Protein AF-Q1ITI8-F1 (afdb_monomer)

pLDDT: mean 87.1, std 10.55, range [53.22, 97.88]

Sequence (165 aa):
MDNTVRAFMHRLRHFALLAIFALASSLYVAAKDLAVVVNKANDTKALTTADLAKVLKNVTKKWPNGQDIIIVMKDPNAPAMRVVLQKLFGMTAEQVKSLVSSANQGRPNPAFVIADSDDVALKMIASNAGAVGMVDVYAINSSVNVVKVDGKMPLEPGYLLHGVW

Nearest PDB structures (foldseek):
  1twy-assembly10_B  TM=8.206E-01  e=5.362E-08  Vibrio cholerae O1 biovar El Tor str. N16961
  4gd5-assembly1_A  TM=8.618E-01  e=1.107E-07  Clostridium perfringens ATCC 13124
  1twy-assembly11_F  TM=6.629E-01  e=2.439E-07  Vibrio cholerae O1 biovar El Tor str. N16961
  4pqj-assembly1_A  TM=6.755E-01  e=5.045E-06  Pseudomonas aeruginosa
  7xg8-assembly1_A  TM=6.611E-01  e=2.295E-05  Prochlorococcus phage P-SSM2

Organism: Koribacter versatilis (strain Ellin345) (NCBI:txid204669)

Mean predicted aligned error: 8.54 Å

Radius of gyration: 21.99 Å; Cα contacts (8 Å, |Δi|>4): 262; chains: 1; bounding box: 57×36×68 Å

Foldseek 3Di:
DDPVVVVVVVVVVVVVVVVVVVVVVVPPPDFFQKFKWAAPLDPAAADELVVVLCLLLCVDQADPVRHGAAEEEAQCPDQLNQQVCCQRNVDGSVVSVVSQCVQQPPDPDGNYDHDNALVRSLVVRLVGNNYIYMHGPVSDDPSIHTHHYVNHGTPDPPGPRGRRD

Secondary structure (DSSP, 8-state):
--HHHHHHHHHHHHHHHHHHHHHHGGG----B-EEEEEETT----EE-HHHHHHHHTTS--B-TTSPBPEEEEE-TTSHHHHHHIIIII---HHHHHHHHHHHHTT-SS-SEEEESSHHHHHHHHHH-TTEEEEEEGGG--TTEEEPEETTBPTTSTT-TTSSB-

Solvent-accessible surface area (backbone atoms only — not comparable to full-atom values): 9059 Å² total; per-residue (Å²): 134,59,72,67,58,55,54,50,53,51,53,53,51,52,52,52,52,51,52,52,54,59,64,59,68,77,68,76,76,67,58,38,43,36,30,47,34,29,4,62,83,40,82,69,56,61,39,43,66,71,55,47,34,33,43,76,68,61,70,46,52,53,46,97,88,67,43,55,40,26,42,36,35,56,54,43,79,41,66,49,43,37,42,50,32,42,72,59,65,70,38,53,44,66,55,48,50,53,48,42,54,62,60,32,55,95,47,99,63,59,36,53,45,78,23,96,42,54,70,51,35,50,53,54,23,47,77,29,61,39,17,35,33,62,34,47,55,89,67,68,57,92,59,45,37,71,34,19,45,71,83,29,48,72,90,39,93,86,28,87,45,52,62,35,83

Structure (mmCIF, N/CA/C/O backbone):
data_AF-Q1ITI8-F1
#
_entry.id   AF-Q1ITI8-F1
#
loop_
_atom_site.group_PDB
_atom_site.id
_atom_site.type_symbol
_atom_site.label_atom_id
_atom_site.label_alt_id
_atom_site.label_comp_id
_atom_site.label_asym_id
_atom_site.label_entity_id
_atom_site.label_seq_id
_atom_site.pdbx_PDB_ins_code
_atom_site.Cartn_x
_atom_site.Cartn_y
_atom_site.Cartn_z
_atom_site.occupancy
_atom_site.B_iso_or_equiv
_atom_site.auth_seq_id
_atom_site.auth_comp_id
_at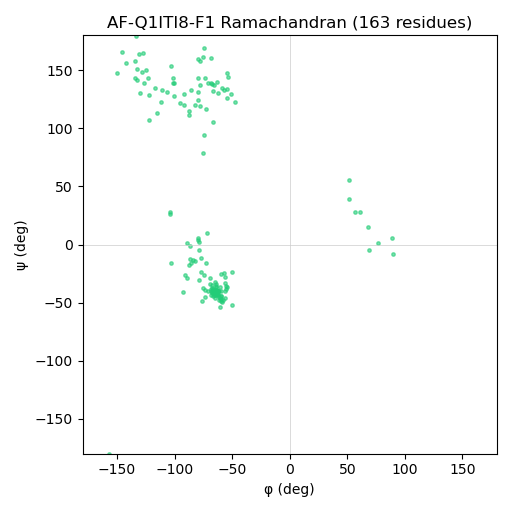om_site.auth_asym_id
_atom_site.auth_atom_id
_atom_site.pdbx_PDB_model_num
ATOM 1 N N . MET A 1 1 ? 40.630 -1.261 -53.875 1.00 56.62 1 MET A N 1
ATOM 2 C CA . MET A 1 1 ? 39.749 -0.773 -52.792 1.00 56.62 1 MET A CA 1
ATOM 3 C C . MET A 1 1 ? 40.624 -0.015 -51.811 1.00 56.62 1 MET A C 1
ATOM 5 O O . MET A 1 1 ? 41.465 -0.643 -51.181 1.00 56.62 1 MET A O 1
ATOM 9 N N . ASP A 1 2 ? 40.508 1.313 -51.787 1.00 67.88 2 ASP A N 1
ATOM 10 C CA . ASP A 1 2 ? 41.418 2.209 -51.061 1.00 67.88 2 ASP A CA 1
ATOM 11 C C . ASP A 1 2 ? 41.390 1.995 -49.543 1.00 67.88 2 ASP A C 1
ATOM 13 O O . ASP A 1 2 ? 40.323 1.839 -48.939 1.00 67.88 2 ASP A O 1
ATOM 17 N N . ASN A 1 3 ? 42.566 2.048 -48.908 1.00 69.06 3 ASN A N 1
ATOM 18 C CA . ASN A 1 3 ? 42.724 1.928 -47.451 1.00 69.06 3 ASN A CA 1
ATOM 19 C C . ASN A 1 3 ? 41.892 2.970 -46.679 1.00 69.06 3 ASN A C 1
ATOM 21 O O . ASN A 1 3 ? 41.413 2.698 -45.577 1.00 69.06 3 ASN A O 1
ATOM 25 N N . THR A 1 4 ? 41.639 4.124 -47.295 1.00 70.75 4 THR A N 1
ATOM 26 C CA . THR A 1 4 ? 40.797 5.206 -46.773 1.00 70.75 4 THR A CA 1
ATOM 27 C C . THR A 1 4 ? 39.330 4.786 -46.627 1.00 70.75 4 THR A C 1
ATOM 29 O O . THR A 1 4 ? 38.693 5.091 -45.618 1.00 70.75 4 THR A O 1
ATOM 32 N N . VAL A 1 5 ? 38.804 4.010 -47.582 1.00 71.56 5 VAL A N 1
ATOM 33 C CA . VAL A 1 5 ? 37.416 3.517 -47.563 1.00 71.56 5 VAL A CA 1
ATOM 34 C C . VAL A 1 5 ? 37.243 2.455 -46.475 1.00 71.56 5 VAL A C 1
ATOM 36 O O . VAL A 1 5 ? 36.272 2.492 -45.720 1.00 71.56 5 VAL A O 1
ATOM 39 N N . ARG A 1 6 ? 38.230 1.561 -46.307 1.00 68.38 6 ARG A N 1
ATOM 40 C CA . ARG A 1 6 ? 38.233 0.577 -45.208 1.00 68.38 6 ARG A CA 1
ATOM 41 C C . ARG A 1 6 ? 38.262 1.251 -43.837 1.00 68.38 6 ARG A C 1
ATOM 43 O O . ARG A 1 6 ? 37.479 0.881 -42.964 1.00 68.38 6 ARG A O 1
ATOM 50 N N . ALA A 1 7 ? 39.117 2.257 -43.645 1.00 66.88 7 ALA A N 1
ATOM 51 C CA . ALA A 1 7 ? 39.212 2.985 -42.379 1.00 66.88 7 ALA A CA 1
ATOM 52 C C . ALA A 1 7 ? 37.907 3.724 -42.025 1.00 66.88 7 ALA A C 1
ATOM 54 O O . ALA A 1 7 ? 37.479 3.703 -40.869 1.00 66.88 7 ALA A O 1
ATOM 55 N N . PHE A 1 8 ? 37.238 4.318 -43.018 1.00 72.56 8 PHE A N 1
ATOM 56 C CA . PHE A 1 8 ? 35.937 4.963 -42.842 1.00 72.56 8 PHE A CA 1
ATOM 57 C C . PHE A 1 8 ? 34.837 3.961 -42.451 1.00 72.56 8 PHE A C 1
ATOM 59 O O . PHE A 1 8 ? 34.119 4.184 -41.476 1.00 72.56 8 PHE A O 1
ATOM 66 N N . MET A 1 9 ? 34.761 2.810 -43.129 1.00 73.62 9 MET A N 1
ATOM 67 C CA . MET A 1 9 ? 33.789 1.752 -42.815 1.00 73.62 9 MET A CA 1
ATOM 68 C C . MET A 1 9 ? 34.004 1.152 -41.417 1.00 73.62 9 MET A C 1
ATOM 70 O O . MET A 1 9 ? 33.034 0.863 -40.715 1.00 73.62 9 MET A O 1
ATOM 74 N N . HIS A 1 10 ? 35.256 1.012 -40.961 1.00 72.62 10 HIS A N 1
ATOM 75 C CA . HIS A 1 10 ? 35.544 0.580 -39.591 1.00 72.62 10 HIS A CA 1
ATOM 76 C C . HIS A 1 10 ? 35.077 1.606 -38.555 1.00 72.62 10 HIS A C 1
ATOM 78 O O . HIS A 1 10 ? 34.464 1.208 -37.565 1.00 72.62 10 HIS A O 1
ATOM 84 N N . ARG A 1 11 ? 35.308 2.906 -38.777 1.00 78.44 11 ARG A N 1
ATOM 85 C CA . ARG A 1 11 ? 34.844 3.969 -37.868 1.00 78.44 11 ARG A CA 1
ATOM 86 C C . ARG A 1 11 ? 33.317 4.031 -37.804 1.00 78.44 11 ARG A C 1
ATOM 88 O O . ARG A 1 11 ? 32.767 4.087 -36.709 1.00 78.44 11 ARG A O 1
ATOM 95 N N . LEU A 1 12 ? 32.639 3.913 -38.947 1.00 78.69 12 LEU A N 1
ATOM 96 C CA . LEU A 1 12 ? 31.175 3.892 -39.020 1.00 78.69 12 LEU A CA 1
ATOM 97 C C . LEU A 1 12 ? 30.577 2.667 -38.309 1.00 78.69 12 LEU A C 1
ATOM 99 O O . LEU A 1 12 ? 29.600 2.798 -37.576 1.00 78.69 12 LEU A O 1
ATOM 103 N N . ARG A 1 13 ? 31.205 1.489 -38.442 1.00 81.69 13 ARG A N 1
ATOM 104 C CA . ARG A 1 13 ? 30.790 0.267 -37.734 1.00 81.69 13 ARG A CA 1
ATOM 105 C C . ARG A 1 13 ? 30.958 0.385 -36.217 1.00 81.69 13 ARG A C 1
ATOM 107 O O . ARG A 1 13 ? 30.078 -0.051 -35.486 1.00 81.69 13 ARG A O 1
ATOM 114 N N . HIS A 1 14 ? 32.050 0.982 -35.735 1.00 75.19 14 HIS A N 1
ATOM 115 C CA . HIS A 1 14 ? 32.248 1.198 -34.295 1.00 75.19 14 HIS A CA 1
ATOM 116 C C . HIS A 1 14 ? 31.246 2.213 -33.730 1.00 75.19 14 HIS A C 1
ATOM 118 O O . HIS A 1 14 ? 30.681 1.966 -32.670 1.00 75.19 14 HIS A O 1
ATOM 124 N N . PHE A 1 15 ? 30.962 3.300 -34.456 1.00 81.31 15 PHE A N 1
ATOM 125 C CA . PHE A 1 15 ? 29.926 4.260 -34.062 1.00 81.31 15 PHE A CA 1
ATOM 126 C C . PHE A 1 15 ? 28.531 3.625 -34.013 1.00 81.31 15 PHE A C 1
ATOM 128 O O . PHE A 1 15 ? 27.802 3.836 -33.047 1.00 81.31 15 PHE A O 1
ATOM 135 N N . ALA A 1 16 ? 28.181 2.801 -35.004 1.00 81.69 16 ALA A N 1
ATOM 136 C CA . ALA A 1 16 ? 26.913 2.076 -35.012 1.00 81.69 16 ALA A CA 1
ATOM 137 C C . ALA A 1 16 ? 26.799 1.091 -33.832 1.00 81.69 16 ALA A C 1
ATOM 139 O O . ALA A 1 16 ? 25.762 1.036 -33.179 1.00 81.69 16 ALA A O 1
ATOM 140 N N . LEU A 1 17 ? 27.872 0.359 -33.507 1.00 81.69 17 LEU A N 1
ATOM 141 C CA . LEU A 1 17 ? 27.889 -0.571 -32.371 1.00 81.69 17 LEU A CA 1
ATOM 142 C C . LEU A 1 17 ? 27.776 0.149 -31.017 1.00 81.69 17 LEU A C 1
ATOM 144 O O . LEU A 1 17 ? 27.049 -0.317 -30.143 1.00 81.69 17 LEU A O 1
ATOM 148 N N . LEU A 1 18 ? 28.432 1.301 -30.854 1.00 80.50 18 LEU A N 1
ATOM 149 C CA . LEU A 1 18 ? 28.314 2.122 -29.643 1.00 80.50 18 LEU A CA 1
ATOM 150 C C . LEU A 1 18 ? 26.908 2.720 -29.486 1.00 80.50 18 LEU A C 1
ATOM 152 O O . LEU A 1 18 ? 26.378 2.741 -28.378 1.00 80.50 18 LEU A O 1
ATOM 156 N N . ALA A 1 19 ? 26.276 3.144 -30.584 1.00 78.25 19 ALA A N 1
ATOM 157 C CA . ALA A 1 19 ? 24.900 3.637 -30.566 1.00 78.25 19 ALA A CA 1
ATOM 158 C C . ALA A 1 19 ? 23.892 2.534 -30.190 1.00 78.25 19 ALA A C 1
ATOM 160 O O . ALA A 1 19 ? 22.990 2.777 -29.391 1.00 78.25 19 ALA A O 1
ATOM 161 N N . ILE A 1 20 ? 24.075 1.309 -30.699 1.00 77.75 20 ILE A N 1
ATOM 162 C CA . ILE A 1 20 ? 23.243 0.148 -30.337 1.00 77.75 20 ILE A CA 1
ATOM 163 C C . ILE A 1 20 ? 23.433 -0.224 -28.858 1.00 77.75 20 ILE A C 1
ATOM 165 O O . ILE A 1 20 ? 22.454 -0.500 -28.171 1.00 77.75 20 ILE A O 1
ATOM 169 N N . PHE A 1 21 ? 24.665 -0.181 -28.339 1.00 73.44 21 PHE A N 1
ATOM 170 C CA . PHE A 1 21 ? 24.937 -0.451 -26.923 1.00 73.44 21 PHE A CA 1
ATOM 171 C C . PHE A 1 21 ? 24.311 0.606 -25.995 1.00 73.44 21 PHE A C 1
ATOM 173 O O . PHE A 1 21 ? 23.702 0.261 -24.984 1.00 73.44 21 PHE A O 1
ATOM 180 N N . ALA A 1 22 ? 24.381 1.888 -26.371 1.00 70.62 22 ALA A N 1
ATOM 181 C CA . ALA A 1 22 ? 23.731 2.969 -25.632 1.00 70.62 22 ALA A CA 1
ATOM 182 C C . ALA A 1 22 ? 22.196 2.832 -25.637 1.00 70.62 22 ALA A C 1
ATOM 184 O O . ALA A 1 22 ? 21.569 2.978 -24.590 1.00 70.62 22 ALA A O 1
ATOM 185 N N . LEU A 1 23 ? 21.593 2.467 -26.775 1.00 66.38 23 LEU A N 1
ATOM 186 C CA . LEU A 1 23 ? 20.149 2.219 -26.887 1.00 66.38 23 LEU A CA 1
ATOM 187 C C . LEU A 1 23 ? 19.685 0.954 -26.145 1.00 66.38 23 LEU A C 1
ATOM 189 O O . LEU A 1 23 ? 18.550 0.908 -25.688 1.00 66.38 23 LEU A O 1
ATOM 193 N N . ALA A 1 24 ? 20.538 -0.062 -25.990 1.00 62.19 24 ALA A N 1
ATOM 194 C CA . ALA A 1 24 ? 20.198 -1.279 -25.249 1.00 62.19 24 ALA A CA 1
ATOM 195 C C . ALA A 1 24 ? 20.191 -1.071 -23.722 1.00 62.19 24 ALA A C 1
ATOM 197 O O . ALA A 1 24 ? 19.470 -1.761 -23.004 1.00 62.19 24 ALA A O 1
ATOM 198 N N . SER A 1 25 ? 20.964 -0.105 -23.216 1.00 59.16 25 SER A N 1
ATOM 199 C CA . SER A 1 25 ? 21.059 0.177 -21.777 1.00 59.16 25 SER A CA 1
ATOM 200 C C . SER A 1 25 ? 19.822 0.864 -21.170 1.00 59.16 25 SER A C 1
ATOM 202 O O . SER A 1 25 ? 19.651 0.831 -19.954 1.00 59.16 25 SER A O 1
ATOM 204 N N . SER A 1 26 ? 18.924 1.431 -21.986 1.00 54.19 26 SER A N 1
ATOM 205 C CA 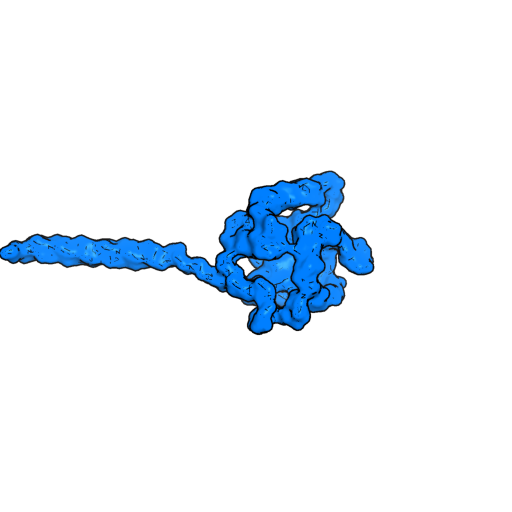. SER A 1 26 ? 17.725 2.150 -21.518 1.00 54.19 26 SER A CA 1
ATOM 206 C C . SER A 1 26 ? 16.498 1.262 -21.261 1.00 54.19 26 SER A C 1
ATOM 208 O O . SER A 1 26 ? 15.472 1.767 -20.808 1.00 54.19 26 SER A O 1
ATOM 210 N N . LEU A 1 27 ? 16.589 -0.052 -21.497 1.00 53.22 27 LEU A N 1
ATOM 211 C CA . LEU A 1 27 ? 15.480 -1.004 -21.330 1.00 53.22 27 LEU A CA 1
ATOM 212 C C . LEU A 1 27 ? 15.577 -1.865 -20.060 1.00 53.22 27 LEU A C 1
ATOM 214 O O . LEU A 1 27 ? 15.046 -2.974 -20.022 1.00 53.22 27 LEU A O 1
ATOM 218 N N . TYR A 1 28 ? 16.212 -1.374 -18.993 1.00 54.84 28 TYR A N 1
ATOM 219 C CA . TYR A 1 28 ? 16.110 -2.022 -17.682 1.00 54.84 28 TYR A CA 1
ATOM 220 C C . TYR A 1 28 ? 14.743 -1.723 -17.045 1.00 54.84 28 TYR A C 1
ATOM 222 O O . TYR A 1 28 ? 14.614 -0.889 -16.151 1.00 54.84 28 TYR A O 1
ATOM 230 N N . VAL A 1 29 ? 13.704 -2.432 -17.495 1.00 57.09 29 VAL A N 1
ATOM 231 C CA . VAL A 1 29 ? 12.514 -2.671 -16.670 1.00 57.09 29 VAL A CA 1
ATOM 232 C C . VAL A 1 29 ? 12.918 -3.716 -15.636 1.00 57.09 29 VAL A C 1
ATOM 234 O O . VAL A 1 29 ? 12.939 -4.917 -15.898 1.00 57.09 29 VAL A O 1
ATOM 237 N N . ALA A 1 30 ? 13.337 -3.243 -14.465 1.00 63.22 30 ALA A N 1
ATOM 238 C CA . ALA A 1 30 ? 13.536 -4.118 -13.325 1.00 63.22 30 ALA A CA 1
ATOM 239 C C . ALA A 1 30 ? 12.158 -4.536 -12.804 1.00 63.22 30 ALA A C 1
ATOM 241 O O . ALA A 1 30 ? 11.395 -3.681 -12.347 1.00 63.22 30 ALA A O 1
ATOM 242 N N . ALA A 1 31 ? 11.853 -5.835 -12.863 1.00 70.25 31 ALA A N 1
ATOM 243 C CA . ALA A 1 31 ? 10.764 -6.396 -12.074 1.00 70.25 31 ALA A CA 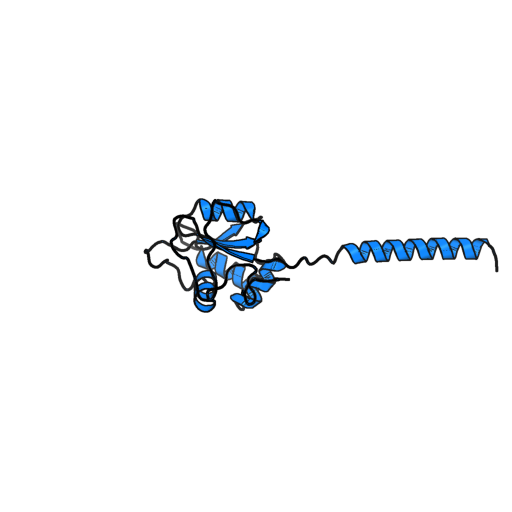1
ATOM 244 C C . ALA A 1 31 ? 10.951 -5.974 -10.624 1.00 70.25 31 ALA A C 1
ATOM 246 O O . ALA A 1 31 ? 12.032 -6.156 -10.058 1.00 70.25 31 ALA A O 1
ATOM 247 N N . LYS A 1 32 ? 9.890 -5.442 -10.026 1.00 81.25 32 LYS A N 1
ATOM 248 C CA . LYS A 1 32 ? 9.862 -5.193 -8.593 1.00 81.25 32 LYS A CA 1
ATOM 249 C C . LYS A 1 32 ? 8.964 -6.196 -7.912 1.00 81.25 32 LYS A C 1
ATOM 251 O O . LYS A 1 32 ? 7.812 -6.383 -8.297 1.00 81.25 32 LYS A O 1
ATOM 256 N N . ASP A 1 33 ? 9.498 -6.786 -6.859 1.00 88.75 33 ASP A N 1
ATOM 257 C CA . ASP A 1 33 ? 8.700 -7.493 -5.880 1.00 88.75 33 ASP A CA 1
ATOM 258 C C . ASP A 1 33 ? 8.143 -6.466 -4.913 1.00 88.75 33 ASP A C 1
ATOM 260 O O . ASP A 1 33 ? 8.896 -5.721 -4.287 1.00 88.75 33 ASP A O 1
ATOM 264 N N . LEU A 1 34 ? 6.820 -6.388 -4.820 1.00 91.44 34 LEU A N 1
ATOM 265 C CA . LEU A 1 34 ? 6.160 -5.483 -3.889 1.00 91.44 34 LEU A CA 1
ATOM 266 C C . LEU A 1 34 ? 5.639 -6.263 -2.690 1.00 91.44 34 LEU A C 1
ATOM 268 O O . LEU A 1 34 ? 5.305 -7.437 -2.797 1.00 91.44 34 LEU A O 1
ATOM 272 N N . ALA A 1 35 ? 5.518 -5.592 -1.555 1.00 94.19 35 ALA A N 1
ATOM 273 C CA . ALA A 1 35 ? 4.844 -6.103 -0.377 1.00 94.19 35 ALA A CA 1
ATOM 274 C C . ALA A 1 35 ? 3.725 -5.165 0.042 1.00 94.19 35 ALA A C 1
ATOM 276 O O . ALA A 1 35 ? 3.880 -3.944 0.000 1.00 94.19 35 ALA A O 1
ATOM 277 N N . VAL A 1 36 ? 2.626 -5.745 0.518 1.00 95.44 36 VAL A N 1
ATOM 278 C CA . VAL A 1 36 ? 1.612 -4.998 1.261 1.00 95.44 36 VAL A CA 1
ATOM 279 C C . VAL A 1 36 ? 2.099 -4.822 2.691 1.00 95.44 36 VAL A C 1
ATOM 281 O O . VAL A 1 36 ? 2.408 -5.799 3.376 1.00 95.44 36 VAL A O 1
ATOM 284 N N . VAL A 1 37 ? 2.157 -3.576 3.146 1.00 97.19 37 VAL A N 1
ATOM 285 C CA . VAL A 1 37 ? 2.589 -3.234 4.500 1.00 97.19 37 VAL A CA 1
ATOM 286 C C . VAL A 1 37 ? 1.570 -2.330 5.177 1.00 97.19 37 VAL A C 1
ATOM 288 O O . VAL A 1 37 ? 0.892 -1.533 4.528 1.00 97.19 37 VAL A O 1
ATOM 291 N N . VAL A 1 38 ? 1.465 -2.459 6.493 1.00 97.88 38 VAL A N 1
ATOM 292 C CA . VAL A 1 38 ? 0.600 -1.648 7.355 1.00 97.88 38 VAL A CA 1
ATOM 293 C C . VAL A 1 38 ? 1.407 -1.056 8.498 1.00 97.88 38 VAL A C 1
ATOM 295 O O . VAL A 1 38 ? 2.529 -1.482 8.787 1.00 97.88 38 VAL A O 1
ATOM 298 N N . ASN A 1 39 ? 0.832 -0.066 9.172 1.00 97.62 39 ASN A N 1
ATOM 299 C CA . ASN A 1 39 ? 1.408 0.456 10.402 1.00 97.62 39 ASN A CA 1
ATOM 300 C C . ASN A 1 39 ? 1.642 -0.657 11.440 1.00 97.62 39 ASN A C 1
ATOM 302 O O . ASN A 1 39 ? 0.858 -1.597 11.545 1.00 97.62 39 ASN A O 1
ATOM 306 N N . LYS A 1 40 ? 2.685 -0.517 12.263 1.00 95.19 40 LYS A N 1
ATOM 307 C CA . LYS A 1 40 ? 2.992 -1.451 13.353 1.00 95.19 40 LYS A CA 1
ATOM 308 C C . LYS A 1 40 ? 1.868 -1.665 14.369 1.00 95.19 40 LYS A C 1
ATOM 310 O O . LYS A 1 40 ? 1.765 -2.757 14.917 1.00 95.19 40 LYS A O 1
ATOM 315 N N . ALA A 1 41 ? 1.064 -0.638 14.627 1.00 93.25 41 ALA A N 1
ATOM 316 C CA . ALA A 1 41 ? -0.089 -0.692 15.521 1.00 93.25 41 ALA A CA 1
ATOM 317 C C . ALA A 1 41 ? -1.327 -1.344 14.876 1.00 93.25 41 ALA A C 1
ATOM 319 O O . ALA A 1 41 ? -2.347 -1.501 15.540 1.00 93.25 41 ALA A O 1
ATOM 320 N N . ASN A 1 42 ? -1.266 -1.695 13.587 1.00 94.25 42 ASN A N 1
ATOM 321 C CA . ASN A 1 42 ? -2.333 -2.405 12.898 1.00 94.25 42 ASN A CA 1
ATOM 322 C C . ASN A 1 42 ? -2.092 -3.920 12.984 1.00 94.25 42 ASN A C 1
ATOM 324 O O . ASN A 1 42 ? -1.090 -4.436 12.483 1.00 94.25 42 ASN A O 1
ATOM 328 N N . ASP A 1 43 ? -3.043 -4.632 13.589 1.00 91.31 43 ASP A N 1
ATOM 329 C CA . ASP A 1 43 ? -2.974 -6.079 13.826 1.00 91.31 43 ASP A CA 1
ATOM 330 C C . ASP A 1 43 ? -3.334 -6.938 12.601 1.00 91.31 43 ASP A C 1
ATOM 332 O O . ASP A 1 43 ? -3.397 -8.168 12.689 1.00 91.31 43 ASP A O 1
ATOM 336 N N . THR A 1 44 ? -3.582 -6.325 11.442 1.00 94.69 44 THR A N 1
ATOM 337 C CA . THR A 1 44 ? -3.891 -7.052 10.205 1.00 94.69 44 THR A CA 1
ATOM 338 C C . THR A 1 44 ? -2.673 -7.856 9.748 1.00 94.69 44 THR A C 1
ATOM 340 O O . THR A 1 44 ? -1.716 -7.310 9.211 1.00 94.69 44 THR A O 1
ATOM 343 N N . LYS A 1 45 ? -2.713 -9.180 9.933 1.00 93.88 45 LYS A N 1
ATOM 344 C CA . LYS A 1 45 ? -1.624 -10.096 9.533 1.00 93.88 45 LYS A CA 1
ATOM 345 C C . LYS A 1 45 ? -1.781 -10.649 8.121 1.00 93.88 45 LYS A C 1
ATOM 347 O O . LYS A 1 45 ? -0.797 -11.044 7.497 1.00 93.88 45 LYS A O 1
ATOM 352 N N . ALA A 1 46 ? -3.016 -10.731 7.639 1.00 95.56 46 ALA A N 1
ATOM 353 C CA . ALA A 1 46 ? -3.336 -11.310 6.347 1.00 95.56 46 ALA A CA 1
ATOM 354 C C . ALA A 1 46 ? -4.575 -10.650 5.742 1.00 95.56 46 ALA A C 1
ATOM 356 O O . ALA A 1 46 ? -5.499 -10.275 6.462 1.00 95.56 46 ALA A O 1
ATOM 357 N N . LEU A 1 47 ? -4.594 -10.558 4.417 1.00 94.94 47 LEU A N 1
ATOM 358 C CA . LEU A 1 47 ? -5.734 -10.149 3.609 1.00 94.94 47 LEU A CA 1
ATOM 359 C C . LEU A 1 47 ? -5.905 -11.126 2.451 1.00 94.94 47 LEU A C 1
ATOM 361 O O . LEU A 1 47 ? -4.934 -11.705 1.961 1.00 94.94 47 LEU A O 1
ATOM 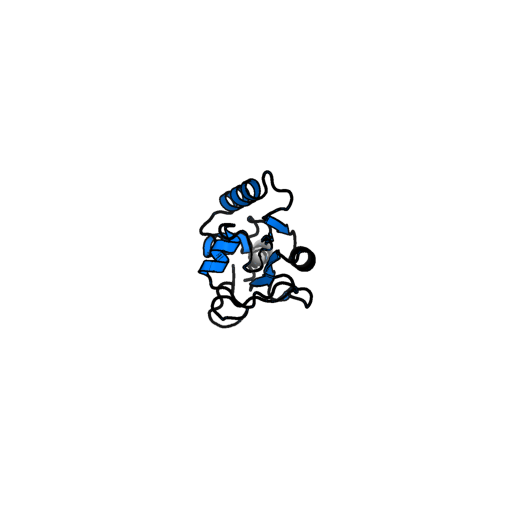365 N N . THR A 1 48 ? -7.140 -11.291 1.990 1.00 94.19 48 THR A N 1
ATOM 366 C CA . THR A 1 48 ? -7.378 -11.932 0.695 1.00 94.19 48 THR A CA 1
ATOM 367 C C . THR A 1 48 ? -7.105 -10.936 -0.431 1.00 94.19 48 THR A C 1
ATOM 369 O O . THR A 1 48 ? -7.205 -9.722 -0.225 1.00 94.19 48 THR A O 1
ATOM 372 N N . THR A 1 49 ? -6.825 -11.413 -1.643 1.00 91.00 49 THR A N 1
ATOM 373 C CA . THR A 1 49 ? -6.723 -10.534 -2.824 1.00 91.00 49 THR A CA 1
ATOM 374 C C . THR A 1 49 ? -7.996 -9.701 -3.024 1.00 91.00 49 THR A C 1
ATOM 376 O O . THR A 1 49 ? -7.928 -8.514 -3.351 1.00 91.00 49 THR A O 1
ATOM 379 N N . ALA A 1 50 ? -9.168 -10.293 -2.773 1.00 91.25 50 ALA A N 1
ATOM 380 C CA . ALA A 1 50 ? -10.449 -9.605 -2.896 1.00 91.25 50 ALA A CA 1
ATOM 381 C C . ALA A 1 50 ? -10.597 -8.465 -1.875 1.00 91.25 50 ALA A C 1
ATOM 383 O O . ALA A 1 50 ? -11.070 -7.381 -2.223 1.00 91.25 50 ALA A O 1
ATOM 384 N N . ASP A 1 51 ? -10.177 -8.683 -0.628 1.00 93.12 51 ASP A N 1
ATOM 385 C CA . ASP A 1 51 ? -10.248 -7.657 0.414 1.00 93.12 51 ASP A CA 1
ATOM 386 C C . ASP A 1 51 ? -9.198 -6.572 0.211 1.00 93.12 51 ASP A C 1
ATOM 388 O O . ASP A 1 51 ? -9.518 -5.390 0.341 1.00 93.12 51 ASP A O 1
ATOM 392 N N . LEU A 1 52 ? -7.987 -6.944 -0.212 1.00 92.44 52 LEU A N 1
ATOM 393 C CA . LEU A 1 52 ? -6.963 -5.988 -0.620 1.00 92.44 52 LEU A CA 1
ATOM 394 C C . LEU A 1 52 ? -7.483 -5.077 -1.739 1.00 92.44 52 LEU A C 1
ATOM 396 O O . LEU A 1 52 ? -7.363 -3.859 -1.641 1.00 92.44 52 LEU A O 1
ATOM 400 N N . ALA A 1 53 ? -8.130 -5.634 -2.767 1.00 90.62 53 ALA A N 1
ATOM 401 C CA . ALA A 1 53 ? -8.712 -4.842 -3.848 1.00 90.62 53 ALA A CA 1
ATOM 402 C C . ALA A 1 53 ? -9.811 -3.887 -3.348 1.00 90.62 53 ALA A C 1
ATOM 404 O O . ALA A 1 53 ? -9.865 -2.741 -3.790 1.00 90.62 53 ALA A O 1
ATOM 405 N N . LYS A 1 54 ? -10.674 -4.310 -2.414 1.00 92.50 54 LYS A N 1
ATOM 406 C CA . LYS A 1 54 ? -11.702 -3.432 -1.817 1.00 92.50 54 LYS A CA 1
ATOM 407 C C . LYS A 1 54 ? -11.090 -2.296 -1.000 1.00 92.50 54 LYS A C 1
ATOM 409 O O . LYS A 1 54 ? -11.570 -1.166 -1.089 1.00 92.50 54 LYS A O 1
ATOM 414 N N . VAL A 1 55 ? -10.054 -2.591 -0.216 1.00 92.88 55 VAL A N 1
ATOM 415 C CA . VAL A 1 55 ? -9.298 -1.604 0.565 1.00 92.88 55 VAL A CA 1
ATOM 416 C C . VAL A 1 55 ? -8.665 -0.581 -0.371 1.00 92.88 55 VAL A C 1
ATOM 418 O O . VAL A 1 55 ? -8.929 0.611 -0.261 1.00 92.88 55 VAL A O 1
ATOM 421 N N . LEU A 1 56 ? -7.912 -1.052 -1.361 1.00 90.31 56 LEU A N 1
ATOM 422 C CA . LEU A 1 56 ? -7.201 -0.209 -2.312 1.00 90.31 56 LEU A CA 1
ATOM 423 C C . LEU A 1 56 ? -8.143 0.640 -3.187 1.00 90.31 56 LEU A C 1
ATOM 425 O O . LEU A 1 56 ? -7.841 1.793 -3.479 1.00 90.31 56 LEU A O 1
ATOM 429 N N . LYS A 1 57 ? -9.329 0.126 -3.535 1.00 90.56 57 LYS A N 1
ATOM 430 C CA . LYS A 1 57 ? -10.387 0.872 -4.245 1.00 90.56 57 LYS A CA 1
ATOM 431 C C . LYS A 1 57 ? -11.210 1.796 -3.337 1.00 90.56 57 LYS A C 1
ATOM 433 O O . LYS A 1 57 ? -12.196 2.364 -3.803 1.00 90.56 57 LYS A O 1
ATOM 438 N N . ASN A 1 58 ? -10.854 1.934 -2.056 1.00 90.94 58 ASN A N 1
ATOM 439 C CA . ASN A 1 58 ? -11.586 2.737 -1.066 1.00 90.94 58 ASN A CA 1
ATOM 440 C C . ASN A 1 58 ? -13.072 2.334 -0.913 1.00 90.94 58 ASN A C 1
ATOM 442 O O . ASN A 1 58 ? -13.929 3.146 -0.550 1.00 90.94 58 ASN A O 1
ATOM 446 N N . VAL A 1 59 ? -13.383 1.060 -1.183 1.00 91.81 59 VAL A N 1
ATOM 447 C CA . VAL A 1 59 ? -14.690 0.446 -0.901 1.00 91.81 59 VAL A CA 1
ATOM 448 C C . VAL A 1 59 ? -14.782 0.149 0.593 1.00 91.81 59 VAL A C 1
ATOM 450 O O . VAL A 1 59 ? -15.743 0.545 1.251 1.00 91.81 59 VAL A O 1
ATOM 453 N N . THR A 1 60 ? -13.740 -0.478 1.145 1.00 92.69 60 THR A N 1
ATOM 454 C CA . THR A 1 60 ? -13.566 -0.632 2.591 1.00 92.69 60 THR A CA 1
ATOM 455 C C . THR A 1 60 ? -12.829 0.592 3.119 1.00 92.69 60 THR A C 1
ATOM 457 O O . THR A 1 60 ? -11.683 0.829 2.754 1.00 92.69 60 THR A O 1
ATOM 460 N N . LYS A 1 61 ? -13.496 1.384 3.965 1.00 93.69 61 LYS A N 1
ATOM 461 C CA . LYS A 1 61 ? -12.978 2.674 4.464 1.00 93.69 61 LYS A CA 1
ATOM 462 C C . LYS A 1 61 ? -12.457 2.617 5.895 1.00 93.69 61 LYS A C 1
ATOM 464 O O . LYS A 1 61 ? -11.781 3.543 6.327 1.00 93.69 61 LYS A O 1
ATOM 469 N N . LYS A 1 62 ? -12.806 1.561 6.630 1.00 94.12 62 LYS A N 1
ATOM 470 C CA . LYS A 1 62 ? -12.436 1.364 8.030 1.00 94.12 62 LYS A CA 1
ATOM 471 C C . LYS A 1 62 ? -11.900 -0.042 8.240 1.00 94.12 62 LYS A C 1
ATOM 473 O O . LYS A 1 62 ? -12.422 -0.998 7.667 1.00 94.12 62 LYS A O 1
ATOM 478 N N . TRP A 1 63 ? -10.885 -0.149 9.081 1.00 94.56 63 TRP A N 1
ATOM 479 C CA . TRP A 1 63 ? -10.433 -1.414 9.638 1.00 94.56 63 TRP A CA 1
ATOM 480 C C . TRP A 1 63 ? -11.487 -1.985 10.605 1.00 94.56 63 TRP A C 1
ATOM 482 O O . TRP A 1 63 ? -12.316 -1.228 11.120 1.00 94.56 63 TRP A O 1
ATOM 492 N N . PRO A 1 64 ? -11.457 -3.296 10.912 1.00 90.25 64 PRO A N 1
ATOM 493 C CA . PRO A 1 64 ? -12.382 -3.912 11.872 1.00 90.25 64 PRO A CA 1
ATOM 494 C C . PRO A 1 64 ? -12.360 -3.279 13.272 1.00 90.25 64 PRO A C 1
ATOM 496 O O . PRO A 1 64 ? -13.354 -3.333 13.987 1.00 90.25 64 PRO A O 1
ATOM 499 N N . ASN A 1 65 ? -11.248 -2.644 13.650 1.00 86.88 65 ASN A N 1
ATOM 500 C CA . ASN A 1 65 ? -11.098 -1.903 14.905 1.00 86.88 65 ASN A CA 1
ATOM 501 C C . ASN A 1 65 ? -11.735 -0.490 14.876 1.00 86.88 65 ASN A C 1
ATOM 503 O O . ASN A 1 65 ? -11.623 0.251 15.848 1.00 86.88 65 ASN A O 1
ATOM 507 N N . GLY A 1 66 ? -12.376 -0.092 13.770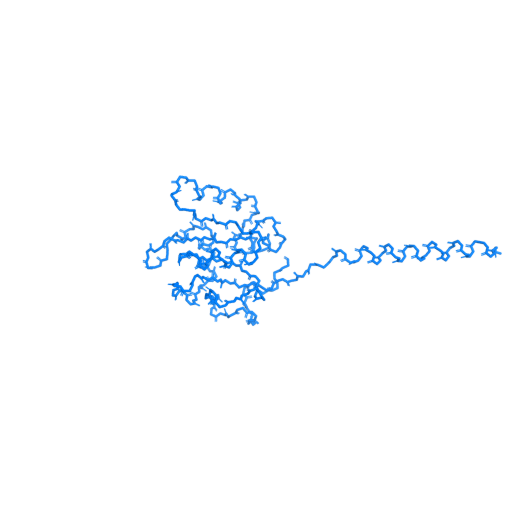 1.00 89.88 66 GLY A N 1
ATOM 508 C CA . GLY A 1 66 ? -13.050 1.200 13.597 1.00 89.88 66 GLY A CA 1
ATOM 509 C C . GLY A 1 66 ? -12.172 2.333 13.052 1.00 89.88 66 GLY A C 1
ATOM 510 O O . GLY A 1 66 ? -12.701 3.397 12.697 1.00 89.88 66 GLY A O 1
ATOM 511 N N . GLN A 1 67 ? -10.860 2.114 12.938 1.00 92.00 67 GLN A N 1
ATOM 512 C CA . GLN A 1 67 ? -9.911 3.105 12.445 1.00 92.00 67 GLN A CA 1
ATOM 513 C C . GLN A 1 67 ? -10.062 3.341 10.939 1.00 92.00 67 GLN A C 1
ATOM 515 O O . GLN A 1 67 ? -10.228 2.392 10.174 1.00 92.00 67 GLN A O 1
ATOM 520 N N . ASP A 1 68 ? -9.980 4.601 10.506 1.00 93.88 68 ASP A N 1
ATOM 521 C CA . ASP A 1 68 ? -10.022 4.944 9.082 1.00 93.88 68 ASP A CA 1
ATOM 522 C C . ASP A 1 68 ? -8.800 4.400 8.343 1.00 93.88 68 ASP A C 1
ATOM 524 O O . ASP A 1 68 ? -7.668 4.490 8.821 1.00 93.88 68 ASP A O 1
ATOM 528 N N . ILE A 1 69 ? -9.043 3.844 7.161 1.00 95.88 69 ILE A N 1
ATOM 529 C CA . ILE A 1 69 ? -7.991 3.355 6.280 1.00 95.88 69 ILE A CA 1
ATOM 530 C C . ILE A 1 69 ? -7.382 4.535 5.528 1.00 95.88 69 ILE A C 1
ATOM 532 O O . ILE A 1 69 ? -8.100 5.323 4.910 1.00 95.88 69 ILE A O 1
ATOM 536 N N . ILE A 1 70 ? -6.052 4.603 5.540 1.00 96.56 70 ILE A N 1
ATOM 537 C CA . ILE A 1 70 ? -5.272 5.552 4.744 1.00 96.56 70 ILE A CA 1
ATOM 538 C C . ILE A 1 70 ? -4.435 4.749 3.747 1.00 96.56 70 ILE A C 1
ATOM 540 O O . ILE A 1 70 ? -3.536 4.006 4.132 1.00 96.56 70 ILE A O 1
ATOM 544 N N . ILE A 1 71 ? -4.727 4.873 2.458 1.00 96.00 71 ILE A N 1
ATOM 545 C CA . ILE A 1 71 ? -3.997 4.175 1.400 1.00 96.00 71 ILE A CA 1
ATOM 546 C C . ILE A 1 71 ? -2.799 5.027 0.981 1.00 96.00 71 ILE A C 1
ATOM 548 O O . ILE A 1 71 ? -2.949 6.092 0.386 1.00 96.00 71 ILE A O 1
ATOM 552 N N . VAL A 1 72 ? -1.597 4.548 1.282 1.00 95.88 72 VAL A N 1
ATOM 553 C CA . VAL A 1 72 ? -0.337 5.150 0.848 1.00 95.88 72 VAL A CA 1
ATOM 554 C C . VAL A 1 72 ? 0.120 4.448 -0.421 1.00 95.88 72 VAL A C 1
ATOM 556 O O . VAL A 1 72 ? 0.317 3.233 -0.444 1.00 95.88 72 VAL A O 1
ATOM 559 N N . MET A 1 73 ? 0.300 5.208 -1.494 1.00 90.88 73 MET A N 1
ATOM 560 C CA . MET A 1 73 ? 0.741 4.662 -2.773 1.00 90.88 73 MET A CA 1
ATOM 561 C C . MET A 1 73 ? 1.694 5.609 -3.487 1.00 90.88 73 MET A C 1
ATOM 563 O O . MET A 1 73 ? 1.671 6.814 -3.268 1.00 90.88 73 MET A O 1
ATOM 567 N N . LYS A 1 74 ? 2.529 5.070 -4.371 1.00 90.00 74 LYS A N 1
ATOM 568 C CA . LYS A 1 74 ? 3.350 5.884 -5.276 1.00 90.00 74 LYS A CA 1
ATOM 569 C C . LYS A 1 74 ? 2.494 6.485 -6.389 1.00 90.00 74 LYS A C 1
ATOM 571 O O . LYS A 1 74 ? 1.341 6.083 -6.555 1.00 90.00 74 LYS A O 1
ATOM 576 N N . ASP A 1 75 ? 3.059 7.418 -7.158 1.00 87.06 75 ASP A N 1
ATOM 577 C CA . ASP A 1 75 ? 2.370 8.016 -8.309 1.00 87.06 75 ASP A CA 1
ATOM 578 C C . ASP A 1 75 ? 1.729 6.917 -9.188 1.00 87.06 75 ASP A C 1
ATOM 580 O O . ASP A 1 75 ? 2.446 6.035 -9.675 1.00 87.06 75 ASP A O 1
ATOM 584 N N . PRO A 1 76 ? 0.402 6.962 -9.427 1.00 84.56 76 PRO A N 1
ATOM 585 C CA . PRO A 1 76 ? -0.295 6.073 -10.355 1.00 84.56 76 PRO A CA 1
ATOM 586 C C . PRO A 1 76 ? 0.335 5.962 -11.752 1.00 84.56 76 PRO A C 1
ATOM 588 O O . PRO A 1 76 ? 0.113 4.967 -12.439 1.00 84.56 76 PRO A O 1
ATOM 591 N N . ASN A 1 77 ? 1.106 6.963 -12.195 1.00 85.25 77 ASN A N 1
ATOM 592 C CA . ASN A 1 77 ? 1.796 6.931 -13.490 1.00 85.25 77 ASN A CA 1
ATOM 593 C C . ASN A 1 77 ? 3.138 6.199 -13.456 1.00 85.25 77 ASN A C 1
ATOM 595 O O . ASN A 1 77 ? 3.682 5.922 -14.525 1.00 85.25 77 ASN A O 1
ATOM 599 N N . ALA A 1 78 ? 3.686 5.906 -12.273 1.00 83.19 78 ALA A N 1
ATOM 600 C CA . ALA A 1 78 ? 4.938 5.173 -12.165 1.00 83.19 78 ALA A CA 1
ATOM 601 C C . ALA A 1 78 ? 4.781 3.801 -12.854 1.00 83.19 78 ALA A C 1
ATOM 603 O O . ALA A 1 78 ? 3.769 3.138 -12.615 1.00 83.19 78 ALA A O 1
ATOM 604 N N . PRO A 1 79 ? 5.747 3.346 -13.679 1.00 79.25 79 PRO A N 1
ATOM 605 C CA . PRO A 1 79 ? 5.600 2.132 -14.490 1.00 79.25 79 PRO A CA 1
ATOM 606 C C . PRO A 1 79 ? 5.120 0.912 -13.695 1.00 79.25 79 PRO A C 1
ATOM 608 O O . PRO A 1 79 ? 4.067 0.358 -14.003 1.00 79.25 79 PRO A O 1
ATOM 611 N N . ALA A 1 80 ? 5.797 0.604 -12.584 1.00 75.12 80 ALA A N 1
ATOM 612 C CA . ALA A 1 80 ? 5.414 -0.494 -11.699 1.00 75.12 80 ALA A CA 1
ATOM 613 C C . ALA A 1 80 ? 3.995 -0.316 -11.128 1.00 75.12 80 ALA A C 1
ATOM 615 O O . ALA A 1 80 ? 3.218 -1.267 -11.070 1.00 75.12 80 ALA A O 1
ATOM 616 N N . MET A 1 81 ? 3.617 0.911 -10.748 1.00 82.44 81 MET A N 1
ATOM 617 C CA . MET A 1 81 ? 2.289 1.187 -10.199 1.00 82.44 81 MET A CA 1
ATOM 618 C C . MET A 1 81 ? 1.200 1.003 -11.257 1.00 82.44 81 MET A C 1
ATOM 620 O O . MET A 1 81 ? 0.160 0.440 -10.943 1.00 82.44 81 MET A O 1
ATOM 624 N N . ARG A 1 82 ? 1.432 1.374 -12.522 1.00 82.00 82 ARG A N 1
ATOM 625 C CA . ARG A 1 82 ? 0.451 1.163 -13.604 1.00 82.00 82 ARG A CA 1
ATOM 626 C C . ARG A 1 82 ? 0.053 -0.304 -13.736 1.00 82.00 82 ARG A C 1
ATOM 628 O O . ARG A 1 82 ? -1.129 -0.596 -13.912 1.00 82.00 82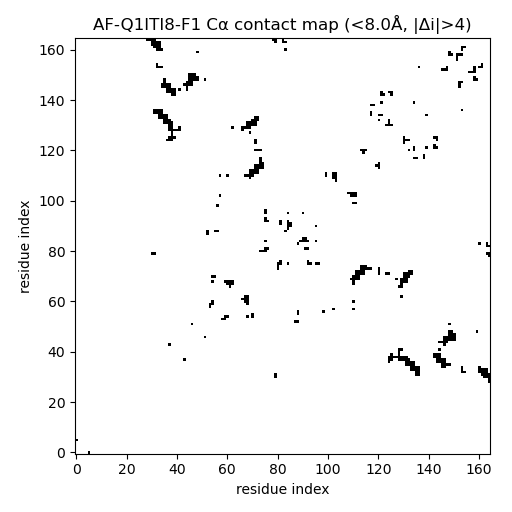 ARG A O 1
ATOM 635 N N . VAL A 1 83 ? 1.008 -1.221 -13.601 1.00 80.50 83 VAL A N 1
ATOM 636 C CA . VAL A 1 83 ? 0.724 -2.658 -13.683 1.00 80.50 83 VAL A CA 1
ATOM 637 C C . VAL A 1 83 ? 0.040 -3.179 -12.427 1.00 80.50 83 VAL A C 1
ATOM 639 O O . VAL A 1 83 ? -0.900 -3.967 -12.547 1.00 80.50 83 VAL A O 1
ATOM 642 N N . VAL A 1 84 ? 0.402 -2.685 -11.238 1.00 81.25 84 VAL A N 1
ATOM 643 C CA . VAL A 1 84 ? -0.373 -2.964 -10.016 1.00 81.25 84 VAL A CA 1
ATOM 644 C C . VAL A 1 84 ? -1.821 -2.495 -10.162 1.00 81.25 84 VAL A C 1
ATOM 646 O O . VAL A 1 84 ? -2.747 -3.247 -9.864 1.00 81.25 84 VAL A O 1
ATOM 649 N N . LEU A 1 85 ? -2.036 -1.271 -10.642 1.00 81.62 85 LEU A N 1
ATOM 650 C CA . LEU A 1 85 ? -3.364 -0.690 -10.821 1.00 81.62 85 LEU A CA 1
ATOM 651 C C . LEU A 1 85 ? -4.186 -1.480 -11.838 1.00 81.62 85 LEU A C 1
ATOM 653 O O . LEU A 1 85 ? -5.339 -1.820 -11.577 1.00 81.62 85 LEU A O 1
ATOM 657 N N . GLN A 1 86 ? -3.589 -1.872 -12.958 1.00 81.12 86 GLN A N 1
ATOM 658 C CA . GLN A 1 86 ? -4.289 -2.682 -13.945 1.00 81.12 86 GLN A CA 1
ATOM 659 C C . GLN A 1 86 ? -4.658 -4.068 -13.393 1.00 81.12 86 GLN A C 1
ATOM 661 O O . GLN A 1 86 ? -5.793 -4.505 -13.574 1.00 81.12 86 GLN A O 1
ATOM 666 N N . LYS A 1 87 ? -3.741 -4.739 -12.681 1.00 78.38 87 LYS A N 1
ATOM 667 C CA . LYS A 1 87 ? -3.964 -6.092 -12.143 1.00 78.38 87 LYS A CA 1
ATOM 668 C C . LYS A 1 87 ? -4.910 -6.122 -10.937 1.00 78.38 87 LYS A C 1
ATOM 670 O O . LYS A 1 87 ? -5.791 -6.972 -10.886 1.00 78.38 87 LYS A O 1
ATOM 675 N N . LEU A 1 88 ? -4.734 -5.221 -9.968 1.00 76.81 88 LEU A N 1
ATOM 676 C CA . LEU A 1 88 ? -5.498 -5.219 -8.710 1.00 76.81 88 LEU A CA 1
ATOM 677 C C . LEU A 1 88 ? -6.743 -4.341 -8.773 1.00 76.81 88 LEU A C 1
ATOM 679 O O . LEU A 1 88 ? -7.799 -4.690 -8.238 1.00 76.81 88 LEU A O 1
ATOM 683 N N . PHE A 1 89 ? -6.626 -3.170 -9.400 1.00 75.06 89 PHE A N 1
ATOM 684 C CA . PHE A 1 89 ? -7.728 -2.220 -9.440 1.00 75.06 89 PHE A CA 1
ATOM 685 C C . PHE A 1 89 ? -8.626 -2.469 -10.653 1.00 75.06 89 PHE A C 1
ATOM 687 O O . PHE A 1 89 ? -9.825 -2.205 -10.575 1.00 75.06 89 PHE A O 1
ATOM 694 N N . GLY A 1 90 ? -8.087 -3.009 -11.750 1.00 83.06 90 GLY A N 1
ATOM 695 C CA . GLY A 1 90 ? -8.791 -3.018 -13.034 1.00 83.06 90 GLY A CA 1
ATOM 696 C C . GLY A 1 90 ? -9.075 -1.594 -13.520 1.00 83.06 90 GLY A C 1
ATOM 697 O O . GLY A 1 90 ? -10.083 -1.361 -14.178 1.00 83.06 90 GLY A O 1
ATOM 698 N N . MET A 1 91 ? -8.229 -0.636 -13.122 1.00 85.00 91 MET A N 1
ATOM 699 C CA . MET A 1 91 ? -8.380 0.792 -13.397 1.00 85.00 91 MET A CA 1
ATOM 700 C C . MET A 1 91 ? -7.129 1.340 -14.083 1.00 85.00 91 MET A C 1
ATOM 702 O O . MET A 1 91 ? -6.015 0.881 -13.829 1.00 85.00 91 MET A O 1
ATOM 706 N N . THR A 1 92 ? -7.306 2.360 -14.919 1.00 88.12 92 THR A N 1
ATOM 707 C CA . THR A 1 92 ? -6.202 3.147 -15.478 1.00 88.12 92 THR A CA 1
ATOM 708 C C . THR A 1 92 ? -5.634 4.110 -14.432 1.00 88.12 92 THR A C 1
ATOM 710 O O . THR A 1 92 ? -6.295 4.454 -13.450 1.00 88.12 92 THR A O 1
ATOM 713 N N . ALA A 1 93 ? -4.413 4.605 -14.654 1.00 88.38 93 ALA A N 1
ATOM 714 C CA . ALA A 1 93 ? -3.804 5.616 -13.786 1.00 88.38 93 ALA A CA 1
ATOM 715 C C . ALA A 1 93 ? -4.683 6.877 -13.638 1.00 88.38 93 ALA A C 1
ATOM 717 O O . ALA A 1 93 ? -4.762 7.457 -12.558 1.00 88.38 93 ALA A O 1
ATOM 718 N N . GLU A 1 94 ? -5.387 7.276 -14.699 1.00 90.38 94 GLU A N 1
ATOM 719 C CA . GLU A 1 94 ? -6.305 8.424 -14.707 1.00 90.38 94 GLU A CA 1
ATOM 720 C C . GLU A 1 94 ? -7.545 8.171 -13.846 1.00 90.38 94 GLU A C 1
ATOM 722 O O . GLU A 1 94 ? -7.931 9.026 -13.048 1.00 90.38 94 GLU A O 1
ATOM 727 N N . GLN A 1 95 ? -8.135 6.975 -13.952 1.00 90.88 95 GLN A N 1
ATOM 728 C CA . GLN A 1 95 ? -9.255 6.565 -13.103 1.00 90.88 95 GLN A CA 1
ATOM 729 C C . GLN A 1 95 ? -8.848 6.545 -11.629 1.00 90.88 95 GLN A C 1
ATOM 731 O O . GLN A 1 95 ? -9.603 7.006 -10.776 1.00 90.88 95 GLN A O 1
ATOM 736 N N . VAL A 1 96 ? -7.633 6.084 -11.325 1.00 90.06 96 VAL A N 1
ATOM 737 C CA . VAL A 1 96 ? -7.106 6.085 -9.956 1.00 90.06 96 VAL A CA 1
ATOM 738 C C . VAL A 1 96 ? -6.842 7.502 -9.459 1.00 90.06 96 VAL A C 1
ATOM 740 O O . VAL A 1 96 ? -7.200 7.810 -8.329 1.00 90.06 96 VAL A O 1
ATOM 743 N N . LYS A 1 97 ? -6.308 8.409 -10.284 1.00 91.31 97 LYS A N 1
ATOM 744 C CA . LYS A 1 97 ? -6.189 9.829 -9.906 1.00 91.31 97 LYS A CA 1
ATOM 745 C C . LYS A 1 97 ? -7.549 10.453 -9.594 1.00 91.31 97 LYS A C 1
ATOM 747 O O . LYS A 1 97 ? -7.686 11.129 -8.580 1.00 91.31 97 LYS A O 1
ATOM 752 N N . SER A 1 98 ? -8.560 10.189 -10.422 1.00 92.69 98 SER A N 1
ATOM 753 C CA . SER A 1 98 ? -9.931 10.650 -10.172 1.00 92.69 98 SER A CA 1
ATOM 754 C C . SER A 1 98 ? -10.507 10.059 -8.877 1.00 92.69 98 SER A C 1
ATOM 756 O O . SER A 1 98 ? -11.121 10.775 -8.079 1.00 92.69 98 SER A O 1
ATOM 758 N N . LEU A 1 99 ? -10.241 8.775 -8.608 1.00 91.56 99 LEU A N 1
ATOM 759 C CA . LEU A 1 99 ? -10.598 8.122 -7.350 1.00 91.56 99 LEU A CA 1
ATOM 760 C C . LEU A 1 99 ? -9.912 8.795 -6.155 1.00 91.56 99 LEU A C 1
ATOM 762 O O . LEU A 1 99 ? -10.582 9.093 -5.176 1.00 91.56 99 LEU A O 1
ATOM 766 N N . VAL A 1 100 ? -8.611 9.082 -6.237 1.00 92.62 100 VAL A N 1
ATOM 767 C CA . VAL A 1 100 ? -7.850 9.778 -5.186 1.00 92.62 100 VAL A CA 1
ATOM 768 C C . VAL A 1 100 ? -8.450 11.158 -4.907 1.00 92.62 100 VAL A C 1
ATOM 770 O O . VAL A 1 100 ? -8.732 11.484 -3.753 1.00 92.62 100 VAL A O 1
ATOM 773 N N . SER A 1 101 ? -8.700 11.955 -5.951 1.00 93.00 101 SER A N 1
ATOM 774 C CA . SER A 1 101 ? -9.287 13.292 -5.810 1.00 93.00 101 SER A CA 1
ATOM 775 C C . SER A 1 101 ? -10.681 13.249 -5.180 1.00 93.00 101 SER A C 1
ATOM 777 O O . SER A 1 101 ? -10.939 13.980 -4.228 1.00 93.00 101 SER A O 1
ATOM 779 N N . SER A 1 102 ? -11.565 12.370 -5.663 1.00 93.44 102 SER A N 1
ATOM 780 C CA . SER A 1 102 ? -12.930 12.232 -5.131 1.00 93.44 102 SER A CA 1
ATOM 781 C C . SER A 1 102 ? -12.959 11.654 -3.714 1.00 93.44 102 SER A C 1
ATOM 783 O O . SER A 1 102 ? -13.734 12.103 -2.874 1.00 93.44 102 SER A O 1
ATOM 785 N N . ALA A 1 103 ? -12.089 10.691 -3.410 1.00 92.25 103 ALA A N 1
ATOM 786 C CA . ALA A 1 103 ? -12.008 10.062 -2.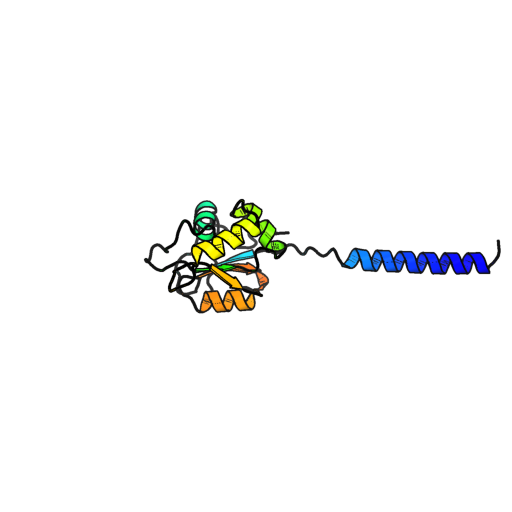099 1.00 92.25 103 ALA A CA 1
ATOM 787 C C . ALA A 1 103 ? -11.517 11.015 -1.006 1.00 92.25 103 ALA A C 1
ATOM 789 O O . ALA A 1 103 ? -11.964 10.893 0.135 1.00 92.25 103 ALA A O 1
ATOM 790 N N . ASN A 1 104 ? -10.614 11.936 -1.347 1.00 94.50 104 ASN A N 1
ATOM 791 C CA . ASN A 1 104 ? -10.065 12.921 -0.416 1.00 94.50 104 ASN A CA 1
ATOM 792 C C . ASN A 1 104 ? -10.933 14.181 -0.290 1.00 94.50 104 ASN A C 1
ATOM 794 O O . ASN A 1 104 ? -10.764 14.945 0.660 1.00 94.50 104 ASN A O 1
ATOM 798 N N . GLN A 1 105 ? -11.861 14.412 -1.220 1.00 93.25 105 GLN A N 1
ATOM 799 C CA . GLN A 1 105 ? -12.690 15.610 -1.221 1.00 93.25 105 GLN A CA 1
ATOM 800 C C . GLN A 1 105 ? -13.565 15.694 0.038 1.00 93.25 105 GLN A C 1
ATOM 802 O O . GLN A 1 105 ? -14.262 14.747 0.399 1.00 93.25 105 GLN A O 1
ATOM 807 N N . GLY A 1 106 ? -13.535 16.853 0.704 1.00 85.12 106 GLY A N 1
ATOM 808 C CA . GLY A 1 106 ? -14.398 17.147 1.853 1.00 85.12 106 GLY A CA 1
ATOM 809 C C . GLY A 1 106 ? -14.099 16.331 3.114 1.00 85.12 106 GLY A C 1
ATOM 810 O O . GLY A 1 106 ? -14.938 16.292 4.012 1.00 85.12 106 GLY A O 1
ATOM 811 N N . ARG A 1 107 ? -12.935 15.670 3.200 1.00 86.06 107 ARG A N 1
ATOM 812 C CA . ARG A 1 107 ? -12.537 14.903 4.386 1.00 86.06 107 ARG A CA 1
ATOM 813 C C . ARG A 1 107 ? -11.539 15.665 5.261 1.00 86.06 107 ARG A C 1
ATOM 815 O O . ARG A 1 107 ? -10.635 16.294 4.719 1.00 86.06 107 ARG A O 1
ATOM 822 N N . PRO A 1 108 ? -11.638 15.544 6.599 1.00 84.38 108 PRO A N 1
ATOM 823 C CA . PRO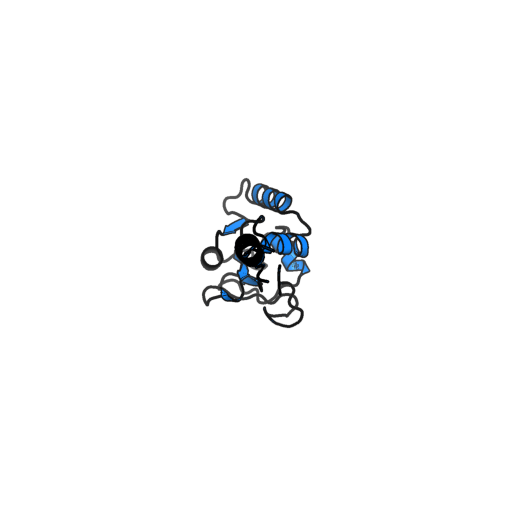 A 1 108 ? -10.619 16.074 7.503 1.00 84.38 108 PRO A CA 1
ATOM 824 C C . PRO A 1 108 ? -9.300 15.291 7.406 1.00 84.38 108 PRO A C 1
ATOM 826 O O . PRO A 1 108 ? -8.234 15.889 7.494 1.00 84.38 108 PRO A O 1
ATOM 829 N N . ASN A 1 109 ? -9.373 13.975 7.166 1.00 86.88 109 ASN A N 1
ATOM 830 C CA . ASN A 1 109 ? -8.218 13.097 6.973 1.00 86.88 109 ASN A CA 1
ATOM 831 C C . ASN A 1 109 ? -8.238 12.495 5.557 1.00 86.88 109 ASN A C 1
ATOM 833 O O . ASN A 1 109 ? -9.297 12.019 5.122 1.00 86.88 109 ASN A O 1
ATOM 837 N N . PRO A 1 110 ? -7.103 12.477 4.834 1.00 92.12 110 PRO A N 1
ATOM 838 C CA . PRO A 1 110 ? -7.047 11.928 3.485 1.00 92.12 110 PRO A CA 1
ATOM 839 C C . PRO A 1 110 ? -7.256 10.409 3.498 1.00 92.12 110 PRO A C 1
ATOM 841 O O . PRO A 1 110 ? -6.698 9.699 4.330 1.00 92.12 110 PRO A O 1
ATOM 844 N N . ALA A 1 111 ? -8.035 9.904 2.543 1.00 93.81 111 ALA A N 1
ATOM 845 C CA . ALA A 1 111 ? -8.165 8.471 2.285 1.00 93.81 111 ALA A CA 1
ATOM 846 C C . ALA A 1 111 ? -6.970 7.930 1.487 1.00 93.81 111 ALA A C 1
ATOM 848 O O . ALA A 1 111 ? -6.595 6.777 1.657 1.00 93.81 111 ALA A O 1
ATOM 849 N N . PHE A 1 112 ? -6.369 8.760 0.631 1.00 94.62 112 PHE A N 1
ATOM 850 C CA . PHE A 1 112 ? -5.201 8.419 -0.177 1.00 94.62 112 PHE A CA 1
ATOM 851 C C . PHE A 1 112 ? -4.078 9.430 0.020 1.00 94.62 112 PHE A C 1
ATOM 853 O O . PHE A 1 112 ? -4.324 10.638 0.018 1.00 94.62 112 PHE A O 1
ATOM 860 N N . VAL A 1 113 ? -2.844 8.940 0.103 1.00 94.94 113 VAL A N 1
ATOM 861 C CA . VAL A 1 113 ? -1.637 9.765 0.180 1.00 94.94 113 VAL A CA 1
ATOM 862 C C . VAL A 1 113 ? -0.624 9.278 -0.851 1.00 94.94 113 VAL A C 1
ATOM 864 O O . VAL A 1 113 ? -0.345 8.081 -0.937 1.00 94.94 113 VAL A O 1
ATOM 867 N N . ILE A 1 114 ? -0.086 10.211 -1.640 1.00 93.81 114 ILE A N 1
ATOM 868 C CA . ILE A 1 114 ? 0.910 9.912 -2.671 1.00 93.81 114 ILE A CA 1
ATOM 869 C C . ILE A 1 114 ? 2.317 10.045 -2.086 1.00 93.81 114 ILE A C 1
ATOM 871 O O . ILE A 1 114 ? 2.635 11.051 -1.457 1.00 93.81 114 ILE A O 1
ATOM 875 N N . ALA A 1 115 ? 3.146 9.023 -2.288 1.00 94.50 115 ALA A N 1
ATOM 876 C CA . ALA A 1 115 ? 4.539 8.976 -1.865 1.00 94.50 115 ALA A CA 1
ATOM 877 C C . ALA A 1 115 ? 5.491 9.024 -3.064 1.00 94.50 115 ALA A C 1
ATOM 879 O O . ALA A 1 115 ? 5.352 8.237 -4.002 1.00 94.50 115 ALA A O 1
ATOM 880 N N . ASP A 1 116 ? 6.512 9.875 -2.999 1.00 90.12 116 ASP A N 1
ATOM 881 C CA . ASP A 1 116 ? 7.499 9.994 -4.082 1.00 90.12 116 ASP A CA 1
ATOM 882 C C . ASP A 1 116 ? 8.515 8.838 -4.093 1.00 90.12 116 ASP A C 1
ATOM 884 O O . ASP A 1 116 ? 9.084 8.496 -5.130 1.00 90.12 116 ASP A O 1
ATOM 888 N N . SER A 1 117 ? 8.727 8.184 -2.947 1.00 91.81 117 SER A N 1
ATOM 889 C CA . SER A 1 117 ? 9.646 7.054 -2.801 1.00 91.81 117 SER A CA 1
ATOM 890 C C . SER A 1 117 ? 9.139 6.025 -1.794 1.00 91.81 117 SER A C 1
ATOM 892 O O . SER A 1 117 ? 8.228 6.299 -1.010 1.00 91.81 117 SER A O 1
ATOM 894 N N . ASP A 1 118 ? 9.746 4.837 -1.801 1.00 93.69 118 ASP A N 1
ATOM 895 C CA . ASP A 1 118 ? 9.431 3.780 -0.837 1.00 93.69 118 ASP A CA 1
ATOM 896 C C . ASP A 1 118 ? 9.788 4.208 0.602 1.00 93.69 118 ASP A C 1
ATOM 898 O O . ASP A 1 118 ? 9.009 3.967 1.519 1.00 93.69 118 ASP A O 1
ATOM 902 N N . ASP A 1 119 ? 10.874 4.966 0.801 1.00 95.31 119 ASP A N 1
ATOM 903 C CA . ASP A 1 119 ? 11.226 5.541 2.111 1.00 95.31 119 ASP A CA 1
ATOM 904 C C . ASP A 1 119 ? 10.170 6.523 2.627 1.00 95.31 119 ASP A C 1
ATOM 906 O O . ASP A 1 119 ? 9.826 6.529 3.812 1.00 95.31 119 ASP A O 1
ATOM 910 N N . VAL A 1 120 ? 9.652 7.376 1.738 1.00 96.31 120 VAL A N 1
ATOM 911 C CA . VAL A 1 120 ? 8.586 8.325 2.077 1.00 96.31 120 VAL A CA 1
ATOM 912 C C . VAL A 1 120 ? 7.292 7.565 2.372 1.00 96.31 120 VAL A C 1
ATOM 914 O O . VAL A 1 120 ? 6.627 7.869 3.361 1.00 96.31 120 VAL A O 1
ATOM 917 N N . ALA A 1 121 ? 6.970 6.534 1.586 1.00 95.94 121 ALA A N 1
ATOM 918 C CA . ALA A 1 121 ? 5.813 5.677 1.830 1.00 95.94 121 ALA A CA 1
ATOM 919 C C . ALA A 1 121 ? 5.897 4.996 3.203 1.00 95.94 121 ALA A C 1
ATOM 921 O O . ALA A 1 121 ? 4.954 5.083 3.984 1.00 95.94 121 ALA A O 1
ATOM 922 N N . LEU A 1 122 ? 7.039 4.391 3.540 1.00 97.50 122 LEU A N 1
ATOM 923 C CA . LEU A 1 122 ? 7.264 3.729 4.828 1.00 97.50 122 LEU A CA 1
ATOM 924 C C . LEU A 1 122 ? 7.119 4.692 6.003 1.00 97.50 122 LEU A C 1
ATOM 926 O O . LEU A 1 122 ? 6.438 4.363 6.970 1.00 97.50 122 LEU A O 1
ATOM 930 N N . LYS A 1 123 ? 7.688 5.901 5.908 1.00 97.12 123 LYS A N 1
ATOM 931 C CA . LYS A 1 123 ? 7.513 6.941 6.935 1.00 97.12 123 LYS A CA 1
ATOM 932 C C . LYS A 1 123 ? 6.043 7.310 7.112 1.00 97.12 123 LYS A C 1
ATOM 934 O O . LYS A 1 123 ? 5.557 7.342 8.238 1.00 97.12 123 LYS A O 1
ATOM 939 N N . MET A 1 124 ? 5.319 7.534 6.016 1.00 96.56 124 MET A N 1
ATOM 940 C CA . MET A 1 124 ? 3.895 7.867 6.081 1.00 96.56 124 MET A CA 1
ATOM 941 C C . MET A 1 124 ? 3.064 6.726 6.667 1.00 96.56 124 MET A C 1
ATOM 943 O O . MET A 1 124 ? 2.181 6.982 7.482 1.00 96.56 124 MET A O 1
ATOM 947 N N . ILE A 1 125 ? 3.369 5.474 6.325 1.00 97.25 125 ILE A N 1
ATOM 948 C CA . ILE A 1 125 ? 2.686 4.308 6.893 1.00 97.25 125 ILE A CA 1
ATOM 949 C C . ILE A 1 125 ? 2.999 4.183 8.386 1.00 97.25 125 ILE A C 1
ATOM 951 O O . ILE A 1 125 ? 2.085 4.007 9.185 1.00 97.25 125 ILE A O 1
ATOM 955 N N . ALA A 1 126 ? 4.259 4.344 8.788 1.00 97.00 126 ALA A N 1
ATOM 956 C CA . ALA A 1 126 ? 4.688 4.256 10.183 1.00 97.00 126 ALA A CA 1
ATOM 957 C C . ALA A 1 126 ? 4.098 5.364 11.076 1.00 97.00 126 ALA A C 1
ATOM 959 O O . ALA A 1 126 ? 3.821 5.121 12.251 1.00 97.00 126 ALA A O 1
ATOM 960 N N . SER A 1 127 ? 3.856 6.562 10.537 1.00 96.06 127 SER A N 1
ATOM 961 C CA . SER A 1 127 ? 3.259 7.679 11.287 1.00 96.06 127 SER A CA 1
ATOM 962 C C . SER A 1 127 ? 1.733 7.626 11.393 1.00 96.06 127 SER A C 1
ATOM 964 O O . SER A 1 127 ? 1.161 8.347 12.206 1.00 96.06 127 SER A O 1
ATOM 966 N N . ASN A 1 128 ? 1.059 6.789 10.601 1.00 95.44 128 ASN A N 1
ATOM 967 C CA . ASN A 1 128 ? -0.400 6.744 10.532 1.00 95.44 128 ASN A CA 1
ATOM 968 C C . ASN A 1 128 ? -0.922 5.349 10.880 1.00 95.44 128 ASN A C 1
ATOM 970 O O . ASN A 1 128 ? -0.830 4.434 10.071 1.00 95.44 128 ASN A O 1
ATOM 974 N N . ALA A 1 129 ? -1.530 5.175 12.057 1.00 93.62 129 ALA A N 1
ATOM 975 C CA . ALA A 1 129 ? -1.955 3.853 12.539 1.00 93.62 129 ALA A CA 1
ATOM 976 C C . ALA A 1 129 ? -2.974 3.126 11.625 1.00 93.62 129 ALA A C 1
ATOM 978 O O . ALA A 1 129 ? -2.995 1.899 11.574 1.00 93.62 129 ALA A O 1
ATOM 979 N N . GLY A 1 130 ? -3.753 3.871 10.834 1.00 94.81 130 GLY A N 1
ATOM 980 C CA . GLY A 1 130 ? -4.708 3.319 9.871 1.00 94.81 130 GLY A CA 1
ATOM 981 C C . GLY A 1 130 ? -4.124 3.056 8.483 1.00 94.81 130 GLY A C 1
ATOM 982 O O . GLY A 1 130 ? -4.861 2.653 7.582 1.00 94.81 130 GLY A O 1
ATOM 983 N N . ALA A 1 131 ? -2.830 3.308 8.278 1.00 96.88 131 ALA A N 1
ATOM 984 C CA . ALA A 1 131 ? -2.242 3.276 6.954 1.00 96.88 131 ALA A CA 1
ATOM 985 C C . ALA A 1 131 ? -1.924 1.866 6.452 1.00 96.88 131 ALA A C 1
ATOM 987 O O . ALA A 1 131 ? -1.459 0.997 7.195 1.00 96.88 131 ALA A O 1
ATOM 988 N N . VAL A 1 132 ? -2.130 1.694 5.151 1.00 96.88 132 VAL A N 1
ATOM 989 C CA . VAL A 1 132 ? -1.729 0.542 4.346 1.00 96.88 132 VAL A CA 1
ATOM 990 C C . VAL A 1 132 ? -1.100 1.045 3.062 1.00 96.88 132 VAL A C 1
ATOM 992 O O . VAL A 1 132 ? -1.554 2.033 2.492 1.00 96.88 132 VAL A O 1
ATOM 995 N N . GLY A 1 133 ? -0.073 0.367 2.580 1.00 94.38 133 GLY A N 1
ATOM 996 C CA . GLY A 1 133 ? 0.534 0.706 1.306 1.00 94.38 133 GLY A CA 1
ATOM 997 C C . GLY A 1 133 ? 1.282 -0.455 0.688 1.00 94.38 133 GLY A C 1
ATOM 998 O O . GLY A 1 133 ? 1.323 -1.559 1.233 1.00 94.38 133 GLY A O 1
ATOM 999 N N . MET A 1 134 ? 1.856 -0.185 -0.479 1.00 92.88 134 MET A N 1
ATOM 1000 C CA . MET A 1 134 ? 2.679 -1.137 -1.213 1.00 92.88 134 MET A CA 1
ATOM 1001 C C . MET A 1 134 ? 4.053 -0.528 -1.432 1.00 92.88 134 MET A C 1
ATOM 1003 O O . MET A 1 134 ? 4.154 0.594 -1.931 1.00 92.88 134 MET A O 1
ATOM 1007 N N . VAL A 1 135 ? 5.087 -1.273 -1.067 1.00 93.69 135 VAL A N 1
ATOM 1008 C CA . VAL A 1 135 ? 6.486 -0.856 -1.199 1.00 93.69 135 VAL A CA 1
ATOM 1009 C C . VAL A 1 135 ? 7.307 -1.985 -1.791 1.00 93.69 135 VAL A C 1
ATOM 1011 O O . VAL A 1 135 ? 6.911 -3.147 -1.709 1.00 93.69 135 VAL A O 1
ATOM 1014 N N . ASP A 1 136 ? 8.444 -1.642 -2.382 1.00 92.62 136 ASP A N 1
ATOM 1015 C CA . ASP A 1 136 ? 9.450 -2.628 -2.777 1.00 92.62 136 ASP A CA 1
ATOM 1016 C C . ASP A 1 136 ? 9.845 -3.510 -1.577 1.00 92.62 136 ASP A C 1
ATOM 1018 O O . ASP A 1 136 ? 10.095 -2.997 -0.481 1.00 92.62 136 ASP A O 1
ATOM 1022 N N . VAL A 1 137 ? 9.904 -4.832 -1.770 1.00 93.56 137 VAL A N 1
ATOM 1023 C CA . VAL A 1 137 ? 10.281 -5.792 -0.722 1.00 93.56 137 VAL A CA 1
ATOM 1024 C C . VAL A 1 137 ? 11.630 -5.442 -0.102 1.00 93.56 137 VAL A C 1
ATOM 1026 O O . VAL A 1 137 ? 11.801 -5.569 1.110 1.00 93.56 137 VAL A O 1
ATOM 1029 N N . TYR A 1 138 ? 12.568 -4.942 -0.906 1.00 92.75 138 TYR A N 1
ATOM 1030 C CA . TYR A 1 138 ? 13.906 -4.581 -0.445 1.00 92.75 138 TYR A CA 1
ATOM 1031 C C . TYR A 1 138 ? 13.957 -3.249 0.314 1.00 92.75 138 TYR A C 1
ATOM 1033 O O . TYR A 1 138 ? 14.966 -2.954 0.950 1.00 92.75 138 TYR A O 1
ATOM 1041 N N . ALA A 1 139 ? 12.886 -2.452 0.281 1.00 94.00 139 ALA A N 1
ATOM 1042 C CA . ALA A 1 139 ? 12.774 -1.225 1.068 1.00 94.00 139 ALA A CA 1
ATOM 1043 C C . ALA A 1 139 ? 12.201 -1.472 2.474 1.00 94.00 139 ALA A C 1
ATOM 1045 O O . ALA A 1 139 ? 12.341 -0.618 3.352 1.00 94.00 139 ALA A O 1
ATOM 1046 N N . ILE A 1 140 ? 11.545 -2.618 2.705 1.00 96.00 140 ILE A N 1
ATOM 1047 C CA . ILE A 1 140 ? 10.890 -2.924 3.983 1.00 96.00 140 ILE A CA 1
ATOM 1048 C C . ILE A 1 140 ? 11.901 -2.838 5.127 1.00 96.00 140 ILE A C 1
ATOM 1050 O O . ILE A 1 140 ? 12.983 -3.420 5.092 1.00 96.00 140 ILE A O 1
ATOM 1054 N N . ASN A 1 141 ? 11.502 -2.152 6.192 1.00 95.56 141 ASN A N 1
ATOM 1055 C CA . ASN A 1 141 ? 12.274 -2.043 7.419 1.00 95.56 141 ASN A CA 1
ATOM 1056 C C . ASN A 1 141 ? 11.376 -2.288 8.639 1.00 95.56 141 ASN A C 1
ATOM 1058 O O . ASN A 1 141 ? 10.169 -2.504 8.530 1.00 95.56 141 ASN A O 1
ATOM 1062 N N . SER A 1 142 ? 11.966 -2.230 9.829 1.00 95.69 142 SER A N 1
ATOM 1063 C CA . SER A 1 142 ? 11.281 -2.528 11.085 1.00 95.69 142 SER A CA 1
ATOM 1064 C C . SER A 1 142 ? 10.272 -1.461 11.530 1.00 95.69 142 SER A C 1
ATOM 1066 O O . SER A 1 142 ? 9.808 -1.537 12.660 1.00 95.69 142 SER A O 1
ATOM 1068 N N . SER A 1 143 ? 9.915 -0.459 10.724 1.00 96.00 143 SER A N 1
ATOM 1069 C CA . SER A 1 143 ? 8.895 0.541 11.091 1.00 96.00 143 SER A CA 1
ATOM 1070 C C . SER A 1 143 ? 7.457 0.116 10.765 1.00 96.00 143 SER A C 1
ATOM 1072 O O . SER A 1 143 ? 6.513 0.720 11.274 1.00 96.00 143 SER A O 1
ATOM 1074 N N . VAL A 1 144 ? 7.281 -0.945 9.972 1.00 97.56 144 VAL A N 1
ATOM 1075 C CA . VAL A 1 144 ? 5.981 -1.417 9.469 1.00 97.56 144 VAL A CA 1
ATOM 1076 C C . VAL A 1 144 ? 5.800 -2.919 9.692 1.00 97.56 144 VAL A C 1
ATOM 1078 O O . VAL A 1 144 ? 6.770 -3.640 9.929 1.00 97.56 144 VAL A O 1
ATOM 1081 N N . ASN A 1 145 ? 4.558 -3.392 9.594 1.00 97.50 145 ASN A N 1
ATOM 1082 C CA . ASN A 1 145 ? 4.231 -4.816 9.554 1.00 97.50 145 ASN A CA 1
ATOM 1083 C C . ASN A 1 145 ? 3.938 -5.242 8.112 1.00 97.50 145 ASN A C 1
ATOM 1085 O O . ASN A 1 145 ? 3.254 -4.532 7.375 1.00 97.50 145 ASN A O 1
ATOM 1089 N N . VAL A 1 146 ? 4.419 -6.422 7.721 1.00 97.12 146 VAL A N 1
ATOM 1090 C CA . VAL A 1 146 ? 4.111 -7.028 6.418 1.00 97.12 146 VAL A CA 1
ATOM 1091 C C . VAL A 1 146 ? 2.808 -7.815 6.516 1.00 97.12 146 VAL A C 1
ATOM 1093 O O . VAL A 1 146 ? 2.630 -8.613 7.436 1.00 97.12 146 VAL A O 1
ATOM 1096 N N . VAL A 1 147 ? 1.916 -7.614 5.547 1.00 96.81 147 VAL A N 1
ATOM 1097 C CA . VAL A 1 147 ? 0.631 -8.310 5.451 1.00 96.81 147 VAL A CA 1
ATOM 1098 C C . VAL A 1 147 ? 0.731 -9.430 4.425 1.00 96.81 147 VAL A C 1
ATOM 1100 O O . VAL A 1 147 ? 1.109 -9.209 3.272 1.00 96.81 147 VAL A O 1
ATOM 1103 N N . LYS A 1 148 ? 0.348 -10.644 4.827 1.00 96.62 148 LYS A N 1
ATOM 1104 C CA . LYS A 1 148 ? 0.217 -11.768 3.896 1.00 96.62 148 LYS A CA 1
ATOM 1105 C C . LYS A 1 148 ? -0.952 -11.537 2.947 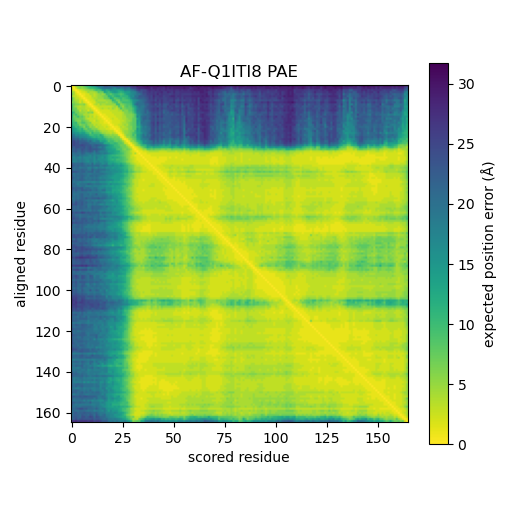1.00 96.62 148 LYS A C 1
ATOM 1107 O O . LYS A 1 148 ? -2.023 -11.131 3.389 1.00 96.62 148 LYS A O 1
ATOM 1112 N N . VAL A 1 149 ? -0.783 -11.864 1.674 1.00 94.88 149 VAL A N 1
ATOM 1113 C CA . VAL A 1 149 ? -1.877 -11.828 0.691 1.00 94.88 149 VAL A CA 1
ATOM 1114 C C . VAL A 1 149 ? -2.188 -13.259 0.287 1.00 94.88 149 VAL A C 1
ATOM 1116 O O . VAL A 1 149 ? -1.281 -13.989 -0.097 1.00 94.88 149 VAL A O 1
ATOM 1119 N N . ASP A 1 150 ? -3.437 -13.689 0.467 1.00 94.50 150 ASP A N 1
ATOM 1120 C CA . ASP A 1 150 ? -3.874 -15.082 0.269 1.00 94.50 150 ASP A CA 1
ATOM 1121 C C . ASP A 1 150 ? -2.995 -16.101 1.025 1.00 94.50 150 ASP A C 1
ATOM 1123 O O . ASP A 1 150 ? -2.654 -17.178 0.541 1.00 94.50 150 ASP A O 1
ATOM 1127 N N . GLY A 1 151 ? -2.587 -15.731 2.244 1.00 95.00 151 GLY A N 1
ATOM 1128 C CA . GLY A 1 151 ? -1.743 -16.560 3.109 1.00 95.00 151 GLY A CA 1
ATOM 1129 C C . GLY A 1 151 ? -0.260 -16.594 2.726 1.00 95.00 151 GLY A C 1
ATOM 1130 O O . GLY A 1 151 ? 0.511 -17.249 3.428 1.00 95.00 151 GLY A O 1
ATOM 1131 N N . LYS A 1 152 ? 0.148 -15.867 1.680 1.00 96.25 152 LYS A N 1
ATOM 1132 C CA . LYS A 1 152 ? 1.519 -15.839 1.160 1.00 96.25 152 LYS A CA 1
ATOM 1133 C C . LYS A 1 152 ? 2.293 -14.608 1.620 1.00 96.25 152 LYS A C 1
ATOM 1135 O O . LYS A 1 152 ? 1.745 -13.503 1.649 1.00 96.25 152 LYS A O 1
ATOM 1140 N N . MET A 1 153 ? 3.563 -14.797 1.970 1.00 95.19 153 MET A N 1
ATOM 1141 C CA . MET A 1 153 ? 4.513 -13.696 2.191 1.00 95.19 153 MET A CA 1
ATOM 1142 C C . MET A 1 153 ? 5.061 -13.166 0.858 1.00 95.19 153 MET A C 1
ATOM 1144 O O . MET A 1 153 ? 5.044 -13.891 -0.140 1.00 95.19 153 MET A O 1
ATOM 1148 N N . PRO A 1 154 ? 5.598 -11.931 0.828 1.00 92.38 154 PRO A N 1
ATOM 1149 C CA . PRO A 1 154 ? 6.375 -11.479 -0.318 1.00 92.38 154 PRO A CA 1
ATOM 1150 C C . PRO A 1 154 ? 7.511 -12.465 -0.631 1.00 92.38 154 PRO A C 1
ATOM 1152 O O . PRO A 1 154 ? 8.090 -13.045 0.287 1.00 92.38 154 PRO A O 1
ATOM 1155 N N . LEU A 1 155 ? 7.818 -12.644 -1.919 1.00 91.62 155 LEU A N 1
ATOM 1156 C CA . LEU A 1 155 ? 8.793 -13.612 -2.461 1.00 91.62 155 LEU A CA 1
ATOM 1157 C C . LEU A 1 155 ? 8.409 -15.099 -2.347 1.00 91.62 155 LEU A C 1
ATOM 1159 O O . LEU A 1 155 ? 9.121 -15.947 -2.884 1.00 91.62 155 LEU A O 1
ATOM 1163 N N . GLU A 1 156 ? 7.291 -15.451 -1.706 1.00 93.31 156 GLU A N 1
ATOM 1164 C CA . GLU A 1 156 ? 6.806 -16.830 -1.759 1.00 93.31 156 GLU A CA 1
ATOM 1165 C C . GLU A 1 156 ? 6.206 -17.156 -3.139 1.00 93.31 156 GLU A C 1
ATOM 1167 O O . GLU A 1 156 ? 5.496 -16.330 -3.726 1.00 93.31 156 GLU A O 1
ATOM 1172 N N . PRO A 1 157 ? 6.398 -18.388 -3.649 1.00 90.06 157 PRO A N 1
ATOM 1173 C CA . PRO A 1 157 ? 5.742 -18.831 -4.871 1.00 90.06 157 PRO A CA 1
ATOM 1174 C C . PRO A 1 157 ? 4.216 -18.678 -4.792 1.00 90.06 157 PRO A C 1
ATOM 1176 O O . PRO A 1 157 ? 3.561 -19.189 -3.870 1.00 90.06 157 PRO A O 1
ATOM 1179 N N . GLY A 1 158 ? 3.662 -17.987 -5.792 1.00 87.19 158 GLY A N 1
ATOM 1180 C CA . GLY A 1 158 ? 2.237 -17.665 -5.886 1.00 87.19 158 GLY A CA 1
ATOM 1181 C C . GLY A 1 158 ? 1.827 -16.353 -5.210 1.00 87.19 158 GLY A C 1
ATOM 1182 O O . GLY A 1 158 ? 0.634 -16.067 -5.167 1.00 87.19 158 GLY A O 1
ATOM 1183 N N . TYR A 1 159 ? 2.768 -15.552 -4.694 1.00 90.81 159 TYR A N 1
ATOM 1184 C CA . TYR A 1 159 ? 2.454 -14.216 -4.187 1.00 90.81 159 TYR A CA 1
ATOM 1185 C C . TYR A 1 159 ? 2.015 -13.275 -5.317 1.00 90.81 159 TYR A C 1
ATOM 1187 O O . TYR A 1 159 ? 2.672 -13.160 -6.352 1.00 90.81 159 TYR A O 1
ATOM 1195 N N . LEU A 1 160 ? 0.907 -12.569 -5.095 1.00 86.69 160 LEU A N 1
ATOM 1196 C CA . LEU A 1 160 ? 0.223 -11.766 -6.110 1.00 86.69 160 LEU A CA 1
ATOM 1197 C C . LEU A 1 160 ? 1.083 -10.643 -6.710 1.00 86.69 160 LEU A C 1
ATOM 1199 O O . LEU A 1 160 ? 0.950 -10.334 -7.894 1.00 86.69 160 LEU A O 1
ATOM 1203 N N . LEU A 1 161 ? 1.932 -10.011 -5.893 1.00 87.12 161 LEU A N 1
ATOM 1204 C CA . LEU A 1 161 ? 2.730 -8.839 -6.284 1.00 87.12 161 LEU A CA 1
ATOM 1205 C C . LEU A 1 161 ? 4.201 -9.184 -6.543 1.00 87.12 161 LEU A C 1
ATOM 1207 O O . LEU A 1 161 ? 5.079 -8.338 -6.382 1.00 87.12 161 LEU A O 1
ATOM 1211 N N . HIS A 1 162 ? 4.466 -10.436 -6.914 1.00 86.12 162 HIS A N 1
ATOM 1212 C CA . HIS A 1 162 ? 5.783 -10.870 -7.360 1.00 86.12 162 HIS A CA 1
ATOM 1213 C C . HIS A 1 162 ? 6.036 -10.428 -8.807 1.00 86.12 162 HIS A C 1
ATOM 1215 O O . HIS A 1 162 ? 5.148 -10.553 -9.657 1.00 86.12 162 HIS A O 1
ATOM 1221 N N . GLY A 1 163 ? 7.243 -9.931 -9.082 1.00 79.12 163 GLY A N 1
ATOM 1222 C CA . GLY A 1 163 ? 7.699 -9.543 -10.412 1.00 79.12 163 GLY A CA 1
ATOM 1223 C C . GLY A 1 163 ? 6.723 -8.603 -11.110 1.00 79.12 163 GLY A C 1
ATOM 1224 O O . GLY A 1 163 ? 6.210 -8.920 -12.179 1.00 79.12 163 GLY A O 1
ATOM 1225 N N . VAL A 1 164 ? 6.382 -7.476 -10.491 1.00 74.38 164 VAL A N 1
ATOM 1226 C CA . VAL A 1 164 ? 5.570 -6.456 -11.155 1.00 74.38 164 VAL A CA 1
ATOM 1227 C C . VAL A 1 164 ? 6.481 -5.671 -12.104 1.00 74.38 164 VAL A C 1
ATOM 1229 O O . VAL A 1 164 ? 7.471 -5.088 -11.662 1.00 74.38 164 VAL A O 1
ATOM 1232 N N . TRP A 1 165 ? 6.165 -5.711 -13.399 1.00 59.97 165 TRP A N 1
ATOM 1233 C CA . TRP A 1 165 ? 6.910 -5.083 -14.503 1.00 59.97 165 TRP A CA 1
ATOM 1234 C C . TRP A 1 165 ? 6.208 -3.812 -14.953 1.00 59.97 165 TRP A C 1
ATOM 1236 O O . TRP A 1 165 ? 4.963 -3.871 -14.980 1.00 59.97 165 TRP A O 1
#